Protein AF-A0A5Q4G9N9-F1 (afdb_monomer_lite)

Secondary structure (DSSP, 8-state):
---GGGSTTT-HHHHHHHHHHHHHHHSS-GGG--SEEEEES-HHHHHHHHHHHSSPEEEE-SS-EEEEETTTTEEEEE-

Radius of gyration: 14.38 Å; chains: 1; bounding box: 26×23×47 Å

Foldseek 3Di:
DPDPQPDCVNDPVSVVVVQVVVCQAAVDHPVQAFPAEAEEQDCVVVVVCCVVQVQWDWDGHPHKIKIQHPPVSYIYIHD

Sequence (79 aa):
MPAASDHIYANPEKWRIGREFLTRYTGTEPEAFHKQVILTNFGYYLERFEAIAGDARRTQGSAMTAAHSDRLGVSIIDF

Structure (mmCIF, N/CA/C/O backbone):
data_AF-A0A5Q4G9N9-F1
#
_entry.id   AF-A0A5Q4G9N9-F1
#
loop_
_atom_site.group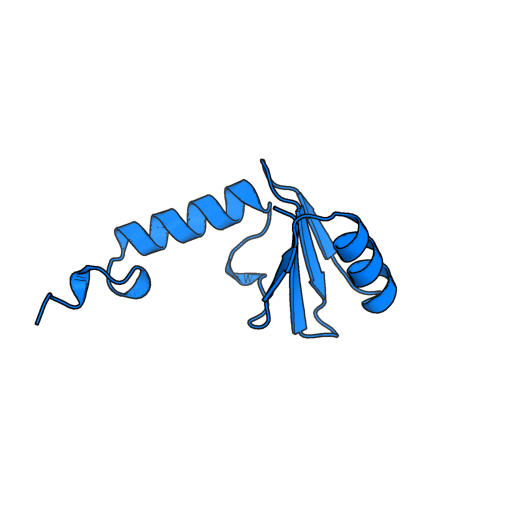_PDB
_atom_site.id
_atom_site.type_symbol
_atom_site.label_atom_id
_atom_site.label_alt_id
_atom_site.label_comp_id
_atom_site.label_asym_id
_atom_site.label_entity_id
_atom_site.label_seq_id
_atom_site.pdbx_PDB_ins_code
_atom_site.Cartn_x
_atom_site.Cartn_y
_atom_site.Cartn_z
_atom_site.occupancy
_atom_site.B_iso_or_equiv
_atom_site.auth_seq_id
_atom_site.auth_comp_id
_atom_site.auth_asym_id
_atom_site.auth_atom_id
_atom_site.pdbx_PDB_model_num
ATOM 1 N N . MET A 1 1 ? -0.369 6.156 -36.019 1.00 47.75 1 MET A N 1
ATOM 2 C CA . MET A 1 1 ? -0.673 5.695 -34.649 1.00 47.75 1 MET A CA 1
ATOM 3 C C . MET A 1 1 ? 0.630 5.751 -33.866 1.00 47.75 1 MET A C 1
ATOM 5 O O . MET A 1 1 ? 1.559 5.083 -34.310 1.00 47.75 1 MET A O 1
ATOM 9 N N . PRO A 1 2 ? 0.781 6.586 -32.822 1.00 48.03 2 PRO A N 1
ATOM 10 C CA . PRO A 1 2 ? 2.009 6.581 -32.031 1.00 48.03 2 PRO A CA 1
ATOM 11 C C . PRO A 1 2 ? 2.168 5.212 -31.354 1.00 48.03 2 PRO A C 1
ATOM 13 O O . PRO A 1 2 ? 1.182 4.571 -30.989 1.00 48.03 2 PRO A O 1
ATOM 16 N N . ALA A 1 3 ? 3.406 4.726 -31.326 1.00 53.81 3 ALA A N 1
ATOM 17 C CA . ALA A 1 3 ? 3.750 3.343 -31.038 1.00 53.81 3 ALA A CA 1
ATOM 18 C C . ALA A 1 3 ? 3.430 2.943 -29.589 1.00 53.81 3 ALA A C 1
ATOM 20 O O . ALA A 1 3 ? 3.638 3.709 -28.652 1.00 53.81 3 ALA A O 1
ATOM 21 N N . ALA A 1 4 ? 3.011 1.689 -29.406 1.00 57.47 4 ALA A N 1
ATOM 22 C CA . ALA A 1 4 ? 2.746 1.037 -28.119 1.00 57.47 4 ALA A CA 1
ATOM 23 C C . ALA A 1 4 ? 3.945 1.013 -27.133 1.00 57.47 4 ALA A C 1
ATOM 25 O O . ALA A 1 4 ? 3.828 0.482 -26.032 1.00 57.47 4 ALA A O 1
ATOM 26 N N . SER A 1 5 ? 5.092 1.585 -27.510 1.00 56.00 5 SER A N 1
ATOM 27 C CA . SER A 1 5 ? 6.343 1.641 -26.747 1.00 56.00 5 SER A CA 1
ATOM 28 C C . SER A 1 5 ? 6.326 2.603 -25.554 1.00 56.00 5 SER A C 1
ATOM 30 O O . SER A 1 5 ? 7.243 2.558 -24.734 1.00 56.00 5 SER A O 1
ATOM 32 N N . ASP A 1 6 ? 5.314 3.470 -25.432 1.00 62.47 6 ASP A N 1
ATOM 33 C CA . ASP A 1 6 ? 5.228 4.421 -24.317 1.00 62.47 6 ASP A CA 1
ATOM 34 C C . ASP A 1 6 ? 4.532 3.885 -23.064 1.00 62.47 6 ASP A C 1
ATOM 36 O O . ASP A 1 6 ? 4.699 4.462 -21.983 1.00 62.47 6 ASP A O 1
ATOM 40 N N . HIS A 1 7 ? 3.814 2.766 -23.172 1.00 68.38 7 HIS A N 1
ATOM 41 C CA . HIS A 1 7 ? 3.160 2.138 -22.031 1.00 68.38 7 HIS A CA 1
ATOM 42 C C . HIS A 1 7 ? 4.188 1.558 -21.053 1.00 68.38 7 HIS A C 1
ATOM 44 O O . HIS A 1 7 ? 5.093 0.823 -21.441 1.00 68.38 7 HIS A O 1
ATOM 50 N N . ILE A 1 8 ? 4.016 1.848 -19.759 1.00 68.12 8 ILE A N 1
ATOM 51 C CA . ILE A 1 8 ? 4.936 1.424 -18.688 1.00 68.12 8 ILE A CA 1
ATOM 52 C C . ILE A 1 8 ? 5.121 -0.102 -18.6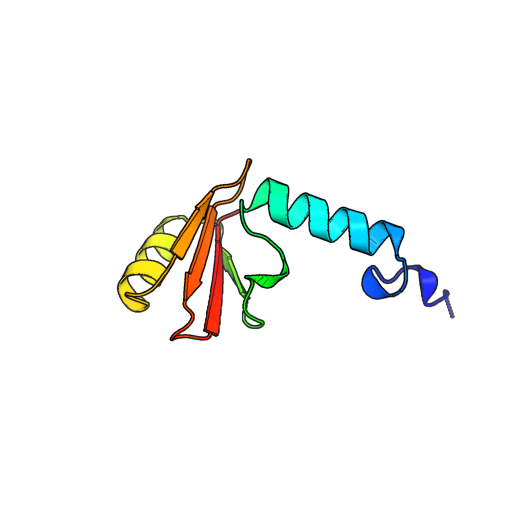70 1.00 68.12 8 ILE A C 1
ATOM 54 O O . ILE A 1 8 ? 6.225 -0.574 -18.447 1.00 68.12 8 ILE A O 1
ATOM 58 N N . TYR A 1 9 ? 4.073 -0.875 -18.966 1.00 68.94 9 TYR A N 1
ATOM 59 C CA . TYR A 1 9 ? 4.127 -2.342 -19.017 1.00 68.94 9 TYR A CA 1
ATOM 60 C C . TYR A 1 9 ? 4.753 -2.906 -20.305 1.00 68.94 9 TYR A C 1
ATOM 62 O O . TYR A 1 9 ? 5.154 -4.065 -20.325 1.00 68.94 9 TYR A O 1
ATOM 70 N N . ALA A 1 10 ? 4.846 -2.110 -21.375 1.00 75.75 10 ALA A N 1
ATOM 71 C CA . ALA A 1 10 ? 5.485 -2.499 -22.635 1.00 75.75 10 ALA A CA 1
ATOM 72 C C . ALA A 1 10 ? 6.972 -2.096 -22.691 1.00 75.75 10 ALA A C 1
ATOM 74 O O . ALA A 1 10 ? 7.687 -2.491 -23.610 1.00 75.75 10 ALA A O 1
ATOM 75 N N . ASN A 1 11 ? 7.441 -1.323 -21.705 1.00 88.94 11 ASN A N 1
ATOM 76 C CA . ASN A 1 11 ? 8.816 -0.862 -21.584 1.00 88.94 11 ASN A CA 1
ATOM 77 C C . ASN A 1 11 ? 9.447 -1.422 -20.288 1.00 88.94 11 ASN A C 1
ATOM 79 O O . ASN A 1 11 ? 9.121 -0.943 -19.198 1.00 88.94 11 ASN A O 1
ATOM 83 N N . PRO A 1 12 ? 10.373 -2.398 -20.382 1.00 88.62 12 PRO A N 1
ATOM 84 C CA . PRO A 1 12 ? 10.985 -3.039 -19.215 1.00 88.62 12 PRO A CA 1
ATOM 85 C C . PRO A 1 12 ? 11.685 -2.070 -18.254 1.00 88.62 12 PRO A C 1
ATOM 87 O O . PRO A 1 12 ? 11.690 -2.294 -17.044 1.00 88.62 12 PRO A O 1
ATOM 90 N N . GLU A 1 13 ? 12.255 -0.979 -18.770 1.00 90.81 13 GLU A N 1
ATOM 91 C CA . GLU A 1 13 ? 12.932 0.028 -17.955 1.00 90.81 13 GLU A CA 1
ATOM 92 C C . GLU A 1 13 ? 11.927 0.848 -17.140 1.00 90.81 13 GLU A C 1
ATOM 94 O O . GLU A 1 13 ? 12.074 0.959 -15.921 1.00 90.81 13 GLU A O 1
ATOM 99 N N . LYS A 1 14 ? 10.860 1.352 -17.779 1.00 89.19 14 LYS A N 1
ATOM 100 C CA . LYS A 1 14 ? 9.782 2.073 -17.076 1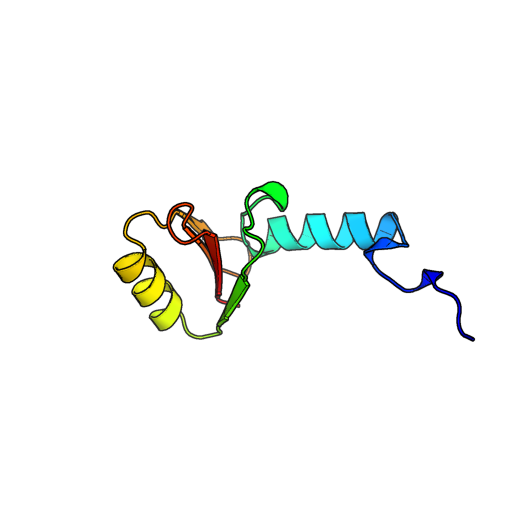.00 89.19 14 LYS A CA 1
ATOM 101 C C . LYS A 1 14 ? 9.106 1.172 -16.037 1.00 89.19 14 LYS A C 1
ATOM 103 O O . LYS A 1 14 ? 8.812 1.633 -14.935 1.00 89.19 14 LYS A O 1
ATOM 108 N N . TRP A 1 15 ? 8.902 -0.107 -16.358 1.00 89.88 15 TRP A N 1
ATOM 109 C CA . TRP A 1 15 ? 8.353 -1.092 -15.425 1.00 89.88 15 TRP A CA 1
ATOM 110 C C . TRP A 1 15 ? 9.239 -1.279 -14.189 1.00 89.88 15 TRP A C 1
ATOM 112 O O . TRP A 1 15 ? 8.749 -1.218 -13.060 1.00 89.88 15 TRP A O 1
ATOM 122 N N . ARG A 1 16 ? 10.553 -1.452 -14.389 1.00 92.50 16 ARG A N 1
ATOM 123 C CA . ARG A 1 16 ? 11.532 -1.577 -13.299 1.00 92.50 16 ARG A CA 1
ATOM 124 C C . ARG A 1 16 ? 11.514 -0.347 -12.392 1.00 92.50 16 ARG A C 1
ATOM 126 O O . ARG A 1 16 ? 11.428 -0.495 -11.177 1.00 92.50 16 ARG A O 1
ATOM 133 N N . ILE A 1 17 ? 11.552 0.846 -12.986 1.00 92.31 17 ILE A N 1
ATOM 134 C CA . ILE A 1 17 ? 11.526 2.122 -12.261 1.00 92.31 17 ILE A CA 1
ATOM 135 C C . ILE A 1 17 ? 10.240 2.247 -11.434 1.00 92.31 17 ILE A C 1
ATOM 137 O O . ILE A 1 17 ? 10.303 2.557 -10.248 1.00 92.31 17 ILE A O 1
ATOM 141 N N . GLY A 1 18 ? 9.077 1.961 -12.027 1.00 92.44 18 GLY A N 1
ATOM 142 C CA . GLY A 1 18 ? 7.794 2.041 -11.324 1.00 92.44 18 GLY A CA 1
ATOM 143 C C . GLY A 1 18 ? 7.730 1.129 -10.097 1.00 92.44 18 GLY A C 1
ATOM 144 O O . GLY A 1 18 ? 7.292 1.560 -9.033 1.00 92.44 18 GLY A O 1
ATOM 145 N N . ARG A 1 19 ? 8.2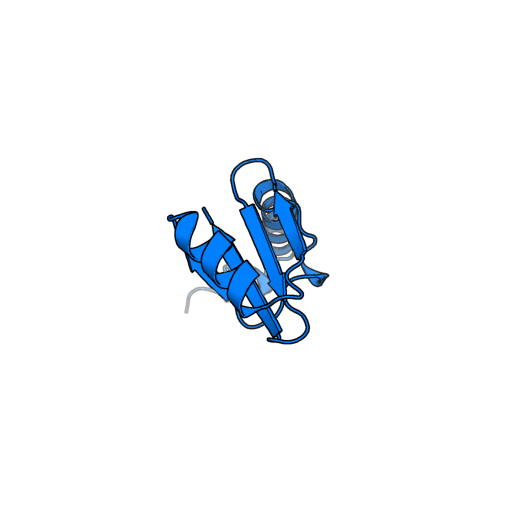29 -0.105 -10.221 1.00 94.12 19 ARG A N 1
ATOM 146 C CA . ARG A 1 19 ? 8.305 -1.057 -9.103 1.00 94.12 19 ARG A CA 1
ATOM 147 C C . ARG A 1 19 ? 9.231 -0.575 -7.988 1.00 94.12 19 ARG A C 1
ATOM 149 O O . ARG A 1 19 ? 8.848 -0.624 -6.827 1.00 94.12 19 ARG A O 1
ATOM 156 N N . GLU A 1 20 ? 10.409 -0.067 -8.343 1.00 95.38 20 GLU A N 1
ATOM 157 C CA . GLU A 1 20 ? 11.387 0.456 -7.382 1.00 95.38 20 GLU A CA 1
ATOM 158 C C . GLU A 1 20 ? 10.826 1.646 -6.585 1.00 95.38 20 GLU A C 1
ATOM 160 O O . GLU A 1 20 ? 10.931 1.690 -5.357 1.00 95.38 20 GLU A O 1
ATOM 165 N N . PHE A 1 21 ? 10.176 2.595 -7.265 1.00 95.25 21 PHE A N 1
ATOM 166 C CA . PHE A 1 21 ? 9.566 3.747 -6.602 1.00 95.25 21 PHE A CA 1
ATOM 167 C C . PHE A 1 21 ? 8.363 3.371 -5.742 1.00 95.25 21 PHE A C 1
ATOM 169 O O . PHE A 1 21 ? 8.195 3.954 -4.672 1.00 95.25 21 PHE A O 1
ATOM 176 N N . LEU A 1 22 ? 7.556 2.393 -6.165 1.00 95.75 22 LEU A N 1
ATOM 177 C CA . LEU A 1 22 ? 6.435 1.907 -5.364 1.00 95.75 22 LEU A CA 1
ATOM 178 C C . LEU A 1 22 ? 6.924 1.365 -4.015 1.00 95.75 22 LEU A C 1
ATOM 180 O O . LEU A 1 22 ? 6.434 1.814 -2.975 1.00 95.75 22 LEU A O 1
ATOM 184 N N . THR A 1 23 ? 7.943 0.498 -4.021 1.00 97.38 23 THR A N 1
ATOM 185 C CA . THR A 1 23 ? 8.560 -0.017 -2.788 1.00 97.38 23 THR A CA 1
ATOM 186 C C . THR A 1 23 ? 9.139 1.111 -1.946 1.00 97.38 23 THR A C 1
ATOM 188 O O . THR A 1 23 ? 8.860 1.208 -0.753 1.00 97.38 23 THR A O 1
ATOM 191 N N . ARG A 1 24 ? 9.906 2.017 -2.561 1.00 97.06 24 ARG A N 1
ATOM 192 C CA . ARG A 1 24 ? 10.554 3.123 -1.848 1.00 97.06 24 ARG A CA 1
ATOM 193 C C . ARG A 1 24 ? 9.551 4.057 -1.166 1.00 97.06 24 ARG A C 1
ATOM 195 O O . ARG A 1 24 ? 9.778 4.466 -0.027 1.00 97.06 24 ARG A O 1
ATOM 202 N N . TYR A 1 25 ? 8.470 4.421 -1.854 1.00 97.50 25 TYR A N 1
ATOM 203 C CA . TYR A 1 25 ? 7.518 5.400 -1.339 1.00 97.50 25 TYR A CA 1
ATOM 204 C C . TYR A 1 25 ? 6.545 4.819 -0.325 1.00 97.50 25 TYR A C 1
ATOM 206 O O . TYR A 1 25 ? 6.224 5.528 0.623 1.00 97.50 25 TYR A O 1
ATOM 214 N N . THR A 1 26 ? 6.133 3.557 -0.477 1.00 97.06 26 THR A N 1
ATOM 215 C CA . THR A 1 26 ? 5.106 2.926 0.377 1.00 97.06 26 THR A CA 1
ATOM 216 C C . THR A 1 26 ? 5.666 1.985 1.445 1.00 97.06 26 THR A C 1
ATOM 218 O O . THR A 1 26 ? 4.963 1.631 2.393 1.00 97.06 26 THR A O 1
ATOM 221 N N . GLY A 1 27 ? 6.925 1.561 1.305 1.00 97.00 27 GLY A N 1
ATOM 222 C CA . GLY A 1 27 ? 7.535 0.543 2.160 1.00 97.00 27 GLY A CA 1
ATOM 223 C C . GLY A 1 27 ? 7.004 -0.871 1.904 1.00 97.00 27 GLY A C 1
ATOM 224 O O . GLY A 1 27 ? 7.253 -1.752 2.722 1.00 97.00 27 GLY A O 1
ATOM 225 N N . THR A 1 28 ? 6.272 -1.088 0.805 1.00 96.94 28 THR A N 1
ATOM 226 C CA . THR A 1 28 ? 5.666 -2.378 0.453 1.00 96.94 28 THR A CA 1
ATOM 227 C C . THR A 1 28 ? 6.152 -2.878 -0.901 1.00 96.94 28 THR A C 1
ATOM 229 O O . THR A 1 28 ? 6.146 -2.142 -1.886 1.00 96.94 28 THR A O 1
ATOM 232 N N . GLU A 1 29 ? 6.534 -4.156 -0.959 1.00 96.50 29 GLU A N 1
ATOM 233 C CA . GLU A 1 29 ? 6.887 -4.819 -2.216 1.00 96.50 29 GLU A CA 1
ATOM 234 C C . GLU A 1 29 ? 5.683 -4.889 -3.175 1.00 96.50 29 GLU A C 1
ATOM 236 O O . GLU A 1 29 ? 4.565 -5.159 -2.726 1.00 96.50 29 GLU A O 1
ATOM 241 N N . PRO A 1 30 ? 5.869 -4.720 -4.499 1.00 94.62 30 PRO A N 1
ATOM 242 C CA . PRO A 1 30 ? 4.765 -4.680 -5.460 1.00 94.62 30 PRO A CA 1
ATOM 243 C C . PRO A 1 30 ? 3.854 -5.916 -5.406 1.00 94.62 30 PRO A C 1
ATOM 245 O O . PRO A 1 30 ? 2.652 -5.808 -5.633 1.00 94.62 30 PRO A O 1
ATOM 248 N N . GLU A 1 31 ? 4.410 -7.085 -5.081 1.00 94.88 31 GLU A N 1
ATOM 249 C CA . GLU A 1 31 ? 3.700 -8.366 -4.957 1.00 94.88 31 GLU A CA 1
ATOM 250 C C . GLU A 1 31 ? 2.703 -8.409 -3.796 1.00 94.88 31 GLU A C 1
ATOM 252 O O . GLU A 1 31 ? 1.756 -9.193 -3.838 1.00 94.88 31 GLU A O 1
ATOM 257 N N . ALA A 1 32 ? 2.907 -7.595 -2.759 1.00 94.56 32 ALA A N 1
ATOM 258 C CA . ALA A 1 32 ? 2.038 -7.559 -1.588 1.00 94.56 32 ALA A CA 1
ATOM 259 C C . ALA A 1 32 ? 0.806 -6.659 -1.792 1.00 94.56 32 ALA A C 1
ATOM 261 O O . ALA A 1 32 ? -0.112 -6.676 -0.971 1.00 94.56 32 ALA A O 1
ATOM 262 N N . PHE A 1 33 ? 0.743 -5.903 -2.894 1.00 97.31 33 PHE A N 1
ATOM 263 C CA . PHE A 1 33 ? -0.437 -5.117 -3.228 1.00 97.31 33 PHE A CA 1
ATOM 264 C C . PHE A 1 33 ? -1.572 -5.999 -3.748 1.00 97.31 33 PHE A C 1
ATOM 266 O O . PHE A 1 33 ? -1.456 -6.712 -4.746 1.00 97.31 33 PHE A O 1
ATOM 273 N N . HIS A 1 34 ? -2.737 -5.858 -3.126 1.00 97.50 34 HIS A N 1
ATOM 274 C CA . HIS A 1 34 ? -3.981 -6.345 -3.705 1.00 97.50 34 HIS A CA 1
ATOM 275 C C . HIS A 1 34 ? -4.387 -5.545 -4.948 1.00 97.50 34 HIS A C 1
ATOM 277 O O . HIS A 1 34 ? -4.075 -4.363 -5.082 1.00 97.50 34 HIS A O 1
ATOM 283 N N . LYS A 1 35 ? -5.154 -6.190 -5.837 1.00 95.44 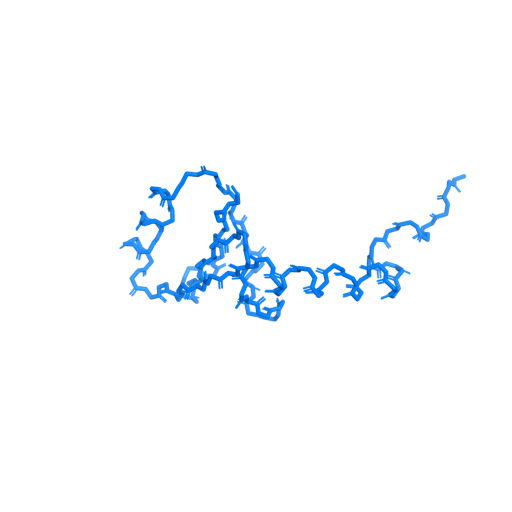35 LYS A N 1
ATOM 284 C CA . LYS A 1 35 ? -5.624 -5.592 -7.099 1.00 95.44 35 LYS A CA 1
ATOM 285 C C . LYS A 1 35 ? -6.558 -4.395 -6.893 1.00 95.44 35 LYS A C 1
ATOM 287 O O . LYS A 1 35 ? -6.599 -3.517 -7.748 1.00 95.44 35 LYS A O 1
ATOM 292 N N . GLN A 1 36 ? -7.310 -4.371 -5.791 1.00 97.81 36 GLN A N 1
ATOM 293 C CA . GLN A 1 36 ? -8.150 -3.236 -5.422 1.00 97.81 36 GLN A CA 1
ATOM 294 C C . GLN A 1 36 ? -7.323 -2.256 -4.584 1.00 97.81 36 GLN A C 1
ATOM 296 O O . GLN A 1 36 ? -6.905 -2.589 -3.474 1.00 97.81 36 GLN A O 1
ATOM 301 N N . VAL A 1 37 ? -7.100 -1.051 -5.113 1.00 97.62 37 VAL A N 1
ATOM 302 C CA . VAL A 1 37 ? -6.300 -0.009 -4.454 1.00 97.62 37 VAL A CA 1
ATOM 303 C C . VAL A 1 37 ? -7.149 1.235 -4.211 1.00 97.62 37 VAL A C 1
ATOM 305 O O . VAL A 1 37 ? -7.835 1.712 -5.114 1.00 97.62 37 VAL A O 1
ATOM 308 N N . ILE A 1 38 ? -7.090 1.760 -2.990 1.00 97.88 38 ILE A N 1
ATOM 309 C CA . ILE A 1 38 ? -7.679 3.039 -2.587 1.00 97.88 38 ILE A CA 1
ATOM 310 C C . ILE A 1 38 ? -6.542 4.040 -2.385 1.00 97.88 38 ILE A C 1
ATOM 312 O O . ILE A 1 38 ? -5.540 3.725 -1.749 1.00 97.88 38 ILE A O 1
ATOM 316 N N . LEU A 1 39 ? -6.704 5.252 -2.907 1.00 98.12 39 LEU A N 1
ATOM 317 C CA . LEU A 1 39 ? -5.774 6.354 -2.684 1.00 98.12 39 LEU A CA 1
ATOM 318 C C . LEU A 1 39 ? -6.447 7.409 -1.810 1.00 98.12 39 LEU A C 1
ATOM 320 O O . LEU A 1 39 ? -7.615 7.742 -2.022 1.00 98.12 39 LEU A O 1
ATOM 324 N N . THR A 1 40 ? -5.713 7.937 -0.842 1.00 97.25 40 THR A N 1
ATOM 325 C CA . THR A 1 40 ? -6.158 9.024 0.024 1.00 97.25 40 THR A CA 1
ATOM 326 C C . THR A 1 40 ? -4.994 9.952 0.347 1.00 97.25 40 THR A C 1
ATOM 328 O O . THR A 1 40 ? -3.843 9.573 0.200 1.00 97.25 40 THR A O 1
ATOM 331 N N . ASN A 1 41 ? -5.309 11.170 0.762 1.00 96.50 41 ASN A N 1
ATOM 332 C CA . ASN A 1 41 ? -4.365 12.163 1.272 1.00 96.50 41 ASN A CA 1
ATOM 333 C C . ASN A 1 41 ? -4.761 12.619 2.690 1.00 96.50 41 ASN A C 1
ATOM 335 O O . ASN A 1 41 ? -4.426 13.723 3.124 1.00 96.50 41 ASN A O 1
ATOM 339 N N . PHE A 1 42 ? -5.578 11.814 3.377 1.00 95.94 42 PHE A N 1
ATOM 340 C CA . PHE A 1 42 ? -5.988 12.053 4.751 1.00 95.94 42 PHE A CA 1
ATOM 341 C C . PHE A 1 42 ? -5.753 10.784 5.569 1.00 95.94 42 PHE A C 1
ATOM 343 O O . PHE A 1 42 ? -6.528 9.827 5.475 1.00 95.94 42 PHE A O 1
ATOM 350 N N . GLY A 1 43 ? -4.761 10.825 6.462 1.00 94.56 43 GLY A N 1
ATOM 351 C CA . GLY A 1 43 ? -4.422 9.708 7.353 1.00 94.56 43 GLY A CA 1
ATOM 352 C C . GLY A 1 43 ? -5.593 9.170 8.184 1.00 94.56 43 GLY A C 1
ATOM 353 O O . GLY A 1 43 ? 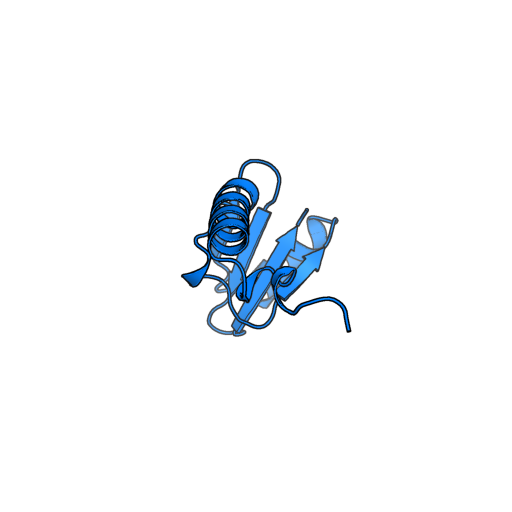-5.626 7.988 8.513 1.00 94.56 43 GLY A O 1
ATOM 354 N N . TYR A 1 44 ? -6.630 9.978 8.428 1.00 96.88 44 TYR A N 1
ATOM 355 C CA . TYR A 1 44 ? -7.871 9.504 9.046 1.00 96.88 44 TYR A CA 1
ATOM 356 C C . TYR A 1 44 ? -8.501 8.319 8.290 1.00 96.88 44 TYR A C 1
ATOM 358 O O . TYR A 1 44 ? -8.963 7.365 8.912 1.00 96.88 44 TYR A O 1
ATOM 366 N N . TYR A 1 45 ? -8.508 8.320 6.952 1.00 97.31 45 TYR A N 1
ATOM 367 C CA . TYR A 1 45 ? -9.069 7.197 6.191 1.00 97.31 45 TYR A CA 1
ATOM 368 C C . TYR A 1 45 ? -8.212 5.937 6.285 1.00 97.31 45 TYR A C 1
ATOM 370 O O . TYR A 1 45 ? -8.769 4.839 6.250 1.00 97.31 45 TYR A O 1
ATOM 378 N N . LEU A 1 46 ? -6.897 6.079 6.466 1.00 96.88 46 LEU A N 1
ATOM 379 C CA . LEU A 1 46 ? -6.008 4.956 6.749 1.00 96.88 46 LEU A CA 1
ATOM 380 C C . LEU A 1 46 ? -6.365 4.313 8.098 1.00 96.88 46 LEU A C 1
ATOM 382 O O . LEU A 1 46 ? -6.576 3.106 8.169 1.00 96.88 46 LEU A O 1
ATOM 386 N N . GLU A 1 47 ? -6.542 5.118 9.148 1.00 96.94 47 GLU A N 1
ATOM 387 C CA . GLU A 1 47 ? -6.957 4.632 10.474 1.00 96.94 47 GLU A CA 1
ATOM 388 C C . GLU A 1 47 ? -8.339 3.961 10.437 1.00 96.94 47 GLU A C 1
ATOM 390 O O . GLU A 1 47 ? -8.566 2.909 11.042 1.00 96.94 47 GLU A O 1
ATOM 395 N N . ARG A 1 48 ? -9.290 4.547 9.696 1.00 98.00 48 ARG A N 1
ATOM 396 C CA . ARG A 1 48 ? -10.622 3.953 9.510 1.00 98.00 48 ARG A CA 1
ATOM 397 C C . ARG A 1 48 ? -10.554 2.643 8.740 1.00 98.00 48 ARG A C 1
ATOM 399 O O . ARG A 1 48 ? -11.259 1.706 9.115 1.00 98.00 48 ARG A O 1
ATOM 406 N N . PHE A 1 49 ? -9.724 2.565 7.704 1.00 97.88 49 PHE A N 1
ATOM 407 C CA . PHE A 1 49 ? -9.496 1.331 6.963 1.00 97.88 49 PHE A CA 1
ATOM 408 C C . PHE A 1 49 ? -8.983 0.227 7.888 1.00 97.88 49 PHE A C 1
ATOM 410 O O . PHE A 1 49 ? -9.559 -0.856 7.905 1.00 97.88 49 PHE A O 1
ATOM 417 N N . GLU A 1 50 ? -7.976 0.512 8.711 1.00 97.31 50 GLU A N 1
ATOM 418 C CA . GLU A 1 50 ? -7.409 -0.462 9.648 1.00 97.31 50 GLU A CA 1
ATOM 419 C C . GLU A 1 50 ? -8.439 -0.964 10.657 1.00 97.31 50 GLU A C 1
ATOM 421 O O . GLU A 1 50 ? -8.564 -2.171 10.865 1.00 97.31 50 GLU A O 1
ATOM 426 N N . ALA A 1 51 ? -9.234 -0.053 11.223 1.00 97.69 51 ALA A N 1
ATOM 427 C CA . ALA A 1 51 ? -10.295 -0.402 12.161 1.00 97.69 51 ALA A CA 1
ATOM 428 C C . ALA A 1 51 ? -11.400 -1.268 11.524 1.00 97.69 51 ALA A C 1
ATOM 430 O O . ALA A 1 51 ? -11.950 -2.146 12.186 1.00 97.69 51 ALA A O 1
ATOM 431 N N . ILE A 1 52 ? -11.743 -1.028 10.253 1.00 97.25 52 ILE A N 1
ATOM 432 C CA . ILE A 1 52 ? -12.760 -1.801 9.515 1.00 97.25 52 ILE A CA 1
ATOM 433 C C . ILE A 1 52 ? -12.204 -3.159 9.066 1.00 97.25 52 ILE A C 1
ATOM 435 O O . ILE A 1 52 ? -12.920 -4.163 9.082 1.00 97.25 52 ILE A O 1
ATOM 439 N N . ALA A 1 53 ? -10.942 -3.196 8.644 1.00 96.94 53 ALA A N 1
ATOM 440 C CA . ALA A 1 53 ? -10.259 -4.398 8.191 1.00 96.94 53 ALA A CA 1
ATOM 441 C C . ALA A 1 53 ? -9.991 -5.366 9.353 1.00 96.94 53 ALA A C 1
ATOM 443 O O . ALA A 1 53 ? -10.297 -6.555 9.253 1.00 96.94 53 ALA A O 1
ATOM 444 N N . GLY A 1 54 ? -9.462 -4.879 10.476 1.00 96.50 54 GLY A N 1
ATOM 445 C CA . GLY A 1 54 ? -9.094 -5.704 11.632 1.00 96.50 54 GLY A CA 1
ATOM 446 C C . GLY A 1 54 ? -7.907 -6.653 11.395 1.00 96.50 54 GLY A C 1
ATOM 447 O O . GLY A 1 54 ? -7.355 -7.175 12.356 1.00 96.50 54 GLY A O 1
ATOM 448 N N . ASP A 1 55 ? -7.493 -6.855 10.143 1.00 97.38 55 ASP A N 1
ATOM 449 C CA . ASP A 1 55 ? -6.333 -7.643 9.711 1.00 97.38 55 ASP A CA 1
ATOM 450 C C . ASP A 1 55 ? -5.316 -6.802 8.917 1.00 97.38 55 ASP A C 1
ATOM 452 O O . ASP A 1 55 ? -4.398 -7.347 8.306 1.00 97.38 55 ASP A O 1
ATOM 456 N N . ALA A 1 56 ? -5.492 -5.478 8.897 1.00 97.19 56 ALA A N 1
ATOM 457 C CA . ALA A 1 56 ? -4.662 -4.594 8.098 1.00 97.19 56 ALA A CA 1
ATOM 458 C C . ALA A 1 56 ? -3.197 -4.607 8.565 1.00 97.19 56 ALA A C 1
ATOM 460 O O . ALA A 1 56 ? -2.893 -4.353 9.731 1.00 97.19 56 ALA A O 1
ATOM 461 N N . ARG A 1 57 ? -2.278 -4.847 7.627 1.00 97.44 57 ARG A N 1
ATOM 462 C CA . ARG A 1 57 ? -0.833 -4.691 7.829 1.00 97.44 57 ARG A CA 1
ATOM 463 C C . ARG A 1 57 ? -0.395 -3.333 7.302 1.00 97.44 57 ARG A C 1
ATOM 465 O O . ARG A 1 57 ? -0.503 -3.100 6.100 1.00 97.44 57 ARG A O 1
ATOM 472 N N . ARG A 1 58 ? 0.096 -2.466 8.189 1.00 97.12 58 ARG A N 1
ATOM 473 C CA . ARG A 1 58 ? 0.623 -1.139 7.840 1.00 97.12 58 ARG A CA 1
ATOM 474 C C . ARG A 1 58 ? 2.104 -1.208 7.471 1.00 97.12 58 ARG A C 1
ATOM 476 O O . ARG A 1 58 ? 2.885 -1.859 8.164 1.00 97.12 58 ARG A O 1
ATOM 483 N N . THR A 1 59 ? 2.494 -0.461 6.447 1.00 97.62 59 THR A N 1
ATOM 484 C CA . THR A 1 59 ? 3.885 -0.146 6.108 1.00 97.62 59 THR A CA 1
ATOM 485 C C . THR A 1 59 ? 4.058 1.354 5.924 1.00 97.62 59 THR A C 1
ATOM 487 O O . THR A 1 59 ? 3.113 2.071 5.595 1.00 97.62 59 THR A O 1
ATOM 490 N N . GLN A 1 60 ? 5.282 1.834 6.116 1.00 97.06 60 GLN A N 1
ATOM 491 C CA . GLN A 1 60 ? 5.635 3.226 5.878 1.00 97.06 60 GLN A CA 1
ATOM 492 C C . GLN A 1 60 ? 6.898 3.278 5.028 1.00 97.06 60 GLN A C 1
ATOM 494 O O . GLN A 1 60 ? 7.916 2.680 5.380 1.00 97.06 60 GLN A O 1
ATOM 499 N N . GLY A 1 61 ? 6.815 3.971 3.897 1.00 95.75 61 GLY A N 1
ATOM 500 C CA . GLY A 1 61 ? 7.968 4.265 3.060 1.00 95.75 61 GLY A CA 1
ATOM 501 C C . GLY A 1 61 ? 8.488 5.675 3.305 1.00 95.75 61 GLY A C 1
ATOM 502 O O . GLY A 1 61 ? 8.206 6.306 4.323 1.00 95.75 61 GLY A O 1
ATOM 503 N N . SER A 1 62 ? 9.262 6.192 2.353 1.00 94.50 62 SER A N 1
ATOM 504 C CA . SER A 1 62 ? 9.911 7.496 2.522 1.00 94.50 62 SER A CA 1
ATOM 505 C C . SER A 1 62 ? 8.947 8.685 2.519 1.00 94.50 62 SER A C 1
ATOM 507 O O . SER A 1 62 ? 9.324 9.757 2.980 1.00 94.50 62 SER A O 1
ATOM 509 N N . ALA A 1 63 ? 7.760 8.532 1.930 1.00 93.69 63 ALA A N 1
ATOM 510 C CA . ALA A 1 63 ? 6.801 9.625 1.760 1.00 93.69 63 ALA A CA 1
ATOM 511 C C . ALA A 1 63 ? 5.343 9.199 1.971 1.00 93.69 63 ALA A C 1
ATOM 513 O O . ALA A 1 63 ? 4.534 10.035 2.346 1.00 93.69 63 ALA A O 1
ATOM 514 N N . MET A 1 64 ? 5.017 7.923 1.749 1.00 97.12 64 MET A N 1
ATOM 515 C CA . MET A 1 64 ? 3.650 7.414 1.796 1.00 97.12 64 MET A CA 1
ATOM 516 C C . MET A 1 64 ? 3.519 6.334 2.868 1.00 97.12 64 MET A C 1
ATOM 518 O O . MET A 1 64 ? 4.469 5.601 3.168 1.00 97.12 64 MET A O 1
ATOM 522 N N . THR A 1 65 ? 2.312 6.206 3.408 1.00 97.62 65 THR A N 1
ATOM 523 C CA . THR A 1 65 ? 1.940 5.093 4.288 1.00 97.62 65 THR A CA 1
ATOM 524 C C . THR A 1 65 ? 0.956 4.205 3.545 1.00 97.62 65 THR A C 1
ATOM 526 O O . THR A 1 65 ? 0.039 4.705 2.900 1.00 97.62 65 THR A O 1
ATOM 529 N N . ALA A 1 66 ? 1.132 2.890 3.614 1.00 97.88 66 ALA A N 1
ATOM 530 C CA . ALA A 1 66 ? 0.210 1.938 3.009 1.00 97.88 66 ALA A CA 1
ATOM 531 C C . ALA A 1 66 ? -0.334 0.966 4.055 1.00 97.88 66 ALA A C 1
ATOM 533 O O . ALA A 1 66 ? 0.315 0.690 5.065 1.00 97.88 66 ALA A O 1
ATOM 534 N N . ALA A 1 67 ? -1.538 0.454 3.822 1.00 98.12 67 ALA A N 1
ATOM 535 C CA . ALA A 1 67 ? -2.095 -0.644 4.596 1.00 98.12 67 ALA A CA 1
ATOM 536 C C . ALA A 1 67 ? -2.791 -1.659 3.687 1.00 98.12 67 ALA A C 1
ATOM 538 O O . ALA A 1 67 ? -3.411 -1.296 2.686 1.00 98.12 67 ALA A O 1
ATOM 539 N N . HIS A 1 68 ? -2.698 -2.936 4.052 1.00 98.19 68 HIS A N 1
ATOM 540 C CA . HIS A 1 68 ? -3.150 -4.060 3.227 1.00 98.19 68 HIS A CA 1
ATOM 541 C C . HIS A 1 68 ? -3.993 -5.025 4.054 1.00 98.19 68 HIS A C 1
ATOM 543 O O . HIS A 1 68 ? -3.563 -5.427 5.134 1.00 98.19 68 HIS A O 1
ATOM 549 N N . SER A 1 69 ? -5.166 -5.407 3.553 1.00 98.06 69 SER A N 1
ATOM 550 C CA . SER A 1 69 ? -6.053 -6.393 4.180 1.00 98.06 69 SER A CA 1
ATOM 551 C C . SER A 1 69 ? -6.257 -7.574 3.238 1.00 98.06 69 SER A C 1
ATOM 553 O O . SER A 1 69 ? -6.872 -7.419 2.179 1.00 98.06 69 SER A O 1
ATOM 555 N N . ASP A 1 70 ? -5.803 -8.758 3.653 1.00 97.19 70 ASP A N 1
ATOM 556 C CA . ASP A 1 70 ? -6.010 -9.996 2.893 1.00 97.19 70 ASP A CA 1
ATOM 557 C C . ASP A 1 70 ? -7.488 -10.395 2.911 1.00 97.19 70 ASP A C 1
ATOM 559 O O . ASP A 1 70 ? -8.025 -10.856 1.903 1.00 97.19 70 ASP A O 1
ATOM 563 N N . ARG A 1 71 ? -8.165 -10.179 4.048 1.00 96.81 71 ARG A N 1
ATOM 564 C CA . ARG A 1 71 ? -9.586 -10.485 4.230 1.00 96.81 71 ARG A CA 1
ATOM 565 C C . ARG A 1 71 ? -10.470 -9.670 3.295 1.00 96.81 71 ARG A C 1
ATOM 567 O O . ARG A 1 71 ? -11.455 -10.197 2.782 1.00 96.81 71 ARG A O 1
ATOM 574 N N . LEU A 1 72 ? -10.159 -8.388 3.109 1.00 96.94 72 LEU A N 1
ATOM 575 C CA . LEU A 1 72 ? -10.895 -7.517 2.190 1.00 96.94 72 LEU A CA 1
ATOM 576 C C . LEU A 1 72 ? -10.359 -7.602 0.756 1.00 96.94 72 LEU A C 1
ATOM 578 O O . LEU A 1 72 ? -11.080 -7.259 -0.178 1.00 96.94 72 LEU A O 1
ATOM 582 N N . GLY A 1 73 ? -9.111 -8.039 0.569 1.00 97.56 73 GLY A N 1
ATOM 583 C CA . GLY A 1 73 ? -8.425 -8.001 -0.719 1.00 97.56 73 GLY A CA 1
ATOM 584 C C . GLY A 1 73 ? -8.198 -6.570 -1.213 1.00 97.56 73 GLY A C 1
ATOM 585 O O . GLY A 1 73 ? -8.313 -6.313 -2.413 1.00 97.56 73 GLY A O 1
ATOM 586 N N . VAL A 1 74 ? -7.919 -5.635 -0.296 1.00 98.06 74 VAL A N 1
ATOM 587 C CA . VAL A 1 74 ? -7.785 -4.195 -0.578 1.00 98.06 74 VAL A CA 1
ATOM 588 C C . VAL A 1 74 ? -6.479 -3.656 -0.006 1.00 98.06 74 VAL A C 1
ATOM 590 O O . VAL A 1 74 ? -6.116 -3.961 1.130 1.00 98.06 74 VAL A O 1
ATOM 593 N N . SER A 1 75 ? -5.807 -2.813 -0.789 1.00 98.44 75 SER A N 1
ATOM 594 C CA . SER A 1 75 ? -4.712 -1.956 -0.326 1.00 98.44 75 SER A CA 1
ATOM 595 C C . SER A 1 75 ? -5.178 -0.504 -0.280 1.00 98.44 75 SER A C 1
ATOM 597 O O . SER A 1 75 ? -5.882 -0.056 -1.185 1.00 98.44 75 SER A O 1
ATOM 599 N N . ILE A 1 76 ? -4.756 0.254 0.723 1.00 98.38 76 ILE A N 1
ATOM 600 C CA . ILE A 1 76 ? -4.924 1.708 0.779 1.00 98.38 76 ILE A CA 1
ATOM 601 C C . ILE A 1 76 ? -3.552 2.378 0.864 1.00 98.38 76 ILE A C 1
ATOM 603 O O . ILE A 1 76 ? -2.655 1.855 1.522 1.00 98.38 76 ILE A O 1
ATOM 607 N N . ILE A 1 77 ? -3.387 3.513 0.185 1.00 98.12 77 ILE A N 1
ATOM 608 C CA . ILE A 1 77 ? -2.176 4.342 0.220 1.00 98.12 77 ILE A CA 1
ATOM 609 C C . ILE A 1 77 ? -2.574 5.764 0.620 1.00 98.12 77 ILE A C 1
ATOM 611 O O . ILE A 1 77 ? -3.449 6.355 -0.016 1.00 98.12 77 ILE A O 1
ATOM 615 N N . ASP A 1 78 ? -1.917 6.285 1.650 1.00 97.69 78 ASP A N 1
ATOM 616 C CA . ASP A 1 78 ? -1.940 7.685 2.073 1.00 97.69 78 ASP A CA 1
ATOM 617 C C . ASP A 1 78 ? -0.694 8.399 1.523 1.00 97.69 78 ASP A C 1
ATOM 619 O O . ASP A 1 78 ? 0.427 7.978 1.841 1.00 97.69 78 ASP A O 1
ATOM 623 N N . PHE A 1 79 ? -0.890 9.399 0.653 1.00 94.25 79 PHE A N 1
ATOM 624 C CA . PHE A 1 79 ? 0.160 10.033 -0.161 1.00 94.25 79 PHE A CA 1
ATOM 625 C C . PHE A 1 79 ? 0.349 11.535 0.072 1.00 94.25 79 PHE A C 1
ATOM 627 O O . PHE A 1 79 ? -0.630 12.233 0.421 1.00 94.25 79 PHE A O 1
#

pLDDT: mean 91.63, std 12.42, range [47.75, 98.44]